Protein AF-A0A9D8BZQ2-F1 (afdb_monomer_lite)

Secondary structure (DSSP, 8-state):
--------------------------------SSS-HHHHHHHHHHHHHTTTS---HHHHHHHHHHHS----HHHHHHHHHHHHHT-

Foldseek 3Di:
DDDDPDDDDDDDDDDDPDPPDDDPPPPPPVPQLDPDVVLLCQLLVQLVVCPPDPDQLVRVVVVCVVVDVRPDSVSSNSSNVVNVVVD

Sequence (87 aa):
MKYLFLSLFVLTTIYFSSCDNSSSSRAESTPQKCSDMESYDYGYAIARDQDGLLADCNYLYEIASTQKNVTSKSCFCEGVSDFRNSK

Structure (mmCIF, N/CA/C/O backbone):
data_AF-A0A9D8BZQ2-F1
#
_entry.id   AF-A0A9D8BZQ2-F1
#
loop_
_atom_site.group_PDB
_atom_site.id
_atom_site.type_symbol
_atom_site.label_atom_id
_atom_site.label_alt_id
_atom_site.label_comp_id
_atom_site.label_asym_id
_atom_site.label_entity_id
_atom_site.label_seq_id
_atom_site.pdbx_PDB_ins_code
_atom_site.Cartn_x
_atom_site.Cartn_y
_atom_site.Cartn_z
_atom_site.occupancy
_atom_site.B_iso_or_equiv
_atom_site.auth_seq_id
_atom_site.auth_comp_id
_atom_site.auth_asym_id
_atom_site.auth_atom_id
_atom_site.pdbx_PDB_model_num
ATOM 1 N N . MET A 1 1 ? 34.943 -2.032 42.448 1.00 41.47 1 MET A N 1
ATOM 2 C CA . MET A 1 1 ? 34.903 -3.475 42.130 1.00 41.47 1 MET A CA 1
ATOM 3 C C . MET A 1 1 ? 33.454 -3.806 41.748 1.00 41.47 1 MET A C 1
ATOM 5 O O . MET A 1 1 ? 32.660 -4.005 42.644 1.00 41.47 1 MET A O 1
ATOM 9 N N . LYS A 1 2 ? 32.907 -3.653 40.535 1.00 47.78 2 LYS A N 1
ATOM 10 C CA . LYS A 1 2 ? 33.347 -3.882 39.146 1.00 47.78 2 LYS A CA 1
ATOM 11 C C . LYS A 1 2 ? 33.763 -5.329 38.852 1.00 47.78 2 LYS A C 1
ATOM 13 O O . LYS A 1 2 ? 34.917 -5.563 38.545 1.00 47.78 2 LYS A O 1
ATOM 18 N N . TYR A 1 3 ? 32.798 -6.247 38.942 1.00 55.97 3 TYR A N 1
ATOM 19 C CA . TYR A 1 3 ? 32.770 -7.547 38.253 1.00 55.97 3 TYR A CA 1
ATOM 20 C C . TYR A 1 3 ? 31.292 -7.797 37.886 1.00 55.97 3 TYR A C 1
ATOM 22 O O . TYR A 1 3 ? 30.466 -7.973 38.770 1.00 55.97 3 TYR A O 1
ATOM 30 N N . LEU A 1 4 ? 30.834 -7.415 36.690 1.00 48.44 4 LEU A N 1
ATOM 31 C CA . LEU A 1 4 ? 30.986 -8.139 35.420 1.00 48.44 4 LEU A CA 1
ATOM 32 C C . LEU A 1 4 ? 30.160 -9.441 35.446 1.00 48.44 4 LEU A C 1
ATOM 34 O O . LEU A 1 4 ? 30.684 -10.527 35.660 1.00 48.44 4 LEU A O 1
ATOM 38 N N . PHE A 1 5 ? 28.840 -9.287 35.272 1.00 53.44 5 PHE A N 1
ATOM 39 C CA . PHE A 1 5 ? 27.898 -10.376 35.001 1.00 53.44 5 PHE A CA 1
ATOM 40 C C . PHE A 1 5 ? 28.211 -10.944 33.615 1.00 53.44 5 PHE A C 1
ATOM 42 O O . PHE A 1 5 ? 27.865 -10.349 32.596 1.00 53.44 5 PHE A O 1
ATOM 49 N N . LEU A 1 6 ? 28.921 -12.067 33.592 1.00 53.91 6 LEU A N 1
ATOM 50 C CA . LEU A 1 6 ? 29.307 -12.769 32.377 1.00 53.91 6 LEU A CA 1
ATOM 51 C C . LEU A 1 6 ? 29.172 -14.270 32.639 1.00 53.91 6 LEU A C 1
ATOM 53 O O . LEU A 1 6 ? 30.044 -14.889 33.236 1.00 53.91 6 LEU A O 1
ATOM 57 N N . SER A 1 7 ? 28.033 -14.829 32.238 1.00 56.47 7 SER A N 1
ATOM 58 C CA . SER A 1 7 ? 27.847 -16.258 31.959 1.00 56.47 7 SER A CA 1
ATOM 59 C C . SER A 1 7 ? 26.528 -16.391 31.185 1.00 56.47 7 SER A C 1
ATOM 61 O O . SER A 1 7 ? 25.460 -16.218 31.762 1.00 56.47 7 SER A O 1
ATOM 63 N N . LEU A 1 8 ? 26.532 -16.264 29.858 1.00 51.88 8 LEU A N 1
ATOM 64 C CA . LEU A 1 8 ? 26.920 -17.254 28.845 1.00 51.88 8 LEU A CA 1
ATOM 65 C C . LEU A 1 8 ? 25.845 -18.340 28.640 1.00 51.88 8 LEU A C 1
ATOM 67 O O . LEU A 1 8 ? 25.628 -19.195 29.485 1.00 51.88 8 LEU A O 1
ATOM 71 N N . PHE A 1 9 ? 25.245 -18.276 27.447 1.00 49.53 9 PHE A N 1
ATOM 72 C CA . PHE A 1 9 ? 24.804 -19.397 26.616 1.00 49.53 9 PHE A CA 1
ATOM 73 C C . PHE A 1 9 ? 23.846 -20.427 27.229 1.00 49.53 9 PHE A C 1
ATOM 75 O O . PHE A 1 9 ? 24.257 -21.390 27.867 1.00 49.53 9 PHE A O 1
ATOM 82 N N . VAL A 1 10 ? 22.583 -20.352 26.806 1.00 54.62 10 VAL A N 1
ATOM 83 C CA . VAL A 1 10 ? 21.805 -21.569 26.553 1.00 54.62 10 VAL A CA 1
ATOM 84 C C . VAL A 1 10 ? 21.445 -21.584 25.071 1.00 54.62 10 VAL A C 1
ATOM 86 O O . VAL A 1 10 ? 20.457 -20.998 24.634 1.00 54.62 10 VAL A O 1
ATOM 89 N N . LEU A 1 11 ? 22.327 -22.222 24.298 1.00 52.53 11 LEU A N 1
ATOM 90 C CA . LEU A 1 11 ? 22.045 -22.722 22.957 1.00 52.53 11 LEU A CA 1
ATOM 91 C C . LEU A 1 11 ? 20.875 -23.703 23.066 1.00 52.53 11 LEU A C 1
ATOM 93 O O . LEU A 1 11 ? 21.023 -24.770 23.656 1.00 52.53 11 LEU A O 1
ATOM 97 N N . THR A 1 12 ? 19.734 -23.368 22.478 1.00 58.50 12 THR A N 1
ATOM 98 C CA . THR A 1 12 ? 18.690 -24.351 22.176 1.00 58.50 12 THR A CA 1
ATOM 99 C C . THR A 1 12 ? 18.864 -24.805 20.731 1.00 58.50 12 THR A C 1
ATOM 101 O O . THR A 1 12 ? 18.226 -24.337 19.797 1.00 58.50 12 THR A O 1
ATOM 104 N N . THR A 1 13 ? 19.811 -25.717 20.551 1.00 54.28 13 THR A N 1
ATOM 105 C CA . THR A 1 13 ? 19.802 -26.718 19.480 1.00 54.28 13 THR A CA 1
ATOM 106 C C . THR A 1 13 ? 18.892 -27.858 20.003 1.00 54.28 13 THR A C 1
ATOM 108 O O . THR A 1 13 ? 18.833 -28.071 21.208 1.00 54.28 13 THR A O 1
ATOM 111 N N . ILE A 1 14 ? 18.077 -28.630 19.283 1.00 58.00 14 ILE A N 1
ATOM 112 C CA . ILE A 1 14 ? 17.977 -29.130 17.906 1.00 58.00 14 ILE A CA 1
ATOM 113 C C . ILE A 1 14 ? 16.515 -29.614 17.765 1.00 58.00 14 ILE A C 1
ATOM 115 O O . ILE A 1 14 ? 15.973 -30.077 18.758 1.00 58.00 14 ILE A O 1
ATOM 119 N N . TYR A 1 15 ? 15.907 -29.586 16.575 1.00 52.69 15 TYR A N 1
ATOM 120 C CA . TYR A 1 15 ? 15.190 -30.745 15.996 1.00 52.69 15 TYR A CA 1
ATOM 121 C C . TYR A 1 15 ? 14.989 -30.501 14.494 1.00 52.69 15 TYR A C 1
ATOM 123 O O . TYR A 1 15 ? 13.959 -30.011 14.038 1.00 52.69 15 TYR A O 1
ATOM 131 N N . PHE A 1 16 ? 16.024 -30.846 13.719 1.00 50.53 16 PHE A N 1
ATOM 132 C CA . PHE A 1 16 ? 15.883 -31.137 12.295 1.00 50.53 16 PHE A CA 1
ATOM 133 C C . PHE A 1 16 ? 15.036 -32.404 12.168 1.00 50.53 16 PHE A C 1
ATOM 135 O O . PHE A 1 16 ? 15.511 -33.505 12.439 1.00 50.53 16 PHE A O 1
ATOM 142 N N .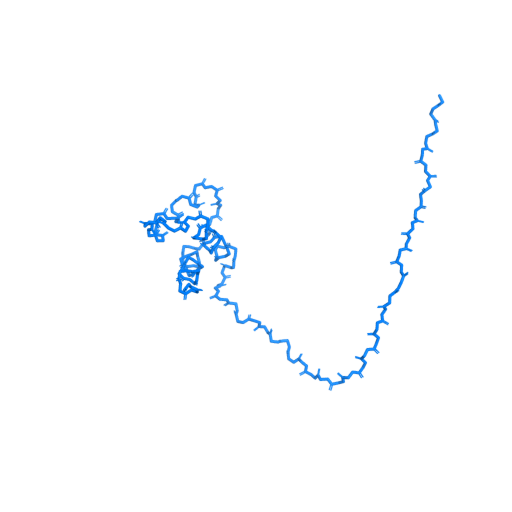 SER A 1 17 ? 13.775 -32.246 11.778 1.00 53.50 17 SER A N 1
ATOM 143 C CA . SER A 1 17 ? 12.985 -33.363 11.271 1.00 53.50 17 SER A CA 1
ATOM 144 C C . SER A 1 17 ? 13.317 -33.526 9.793 1.00 53.50 17 SER A C 1
ATOM 146 O O . SER A 1 17 ? 12.789 -32.809 8.947 1.00 53.50 17 SER A O 1
ATOM 148 N N . SER A 1 18 ? 14.230 -34.446 9.488 1.00 50.84 18 SER A N 1
ATOM 149 C CA . SER A 1 18 ? 14.440 -34.936 8.128 1.00 50.84 18 SER A CA 1
ATOM 150 C C . SER A 1 18 ? 13.215 -35.749 7.714 1.00 50.84 18 SER A C 1
ATOM 152 O O . SER A 1 18 ? 13.104 -36.925 8.049 1.00 50.84 18 SER A O 1
ATOM 154 N N . CYS A 1 19 ? 12.283 -35.122 7.002 1.00 44.34 19 CYS A N 1
ATOM 155 C CA . CYS A 1 19 ? 11.372 -35.837 6.118 1.00 44.34 19 CYS A CA 1
ATOM 156 C C . CYS A 1 19 ? 11.911 -35.679 4.700 1.00 44.34 19 CYS A C 1
ATOM 158 O O . CYS A 1 19 ? 11.608 -34.714 4.002 1.00 44.34 19 CYS A O 1
ATOM 160 N N . ASP A 1 20 ? 12.755 -36.632 4.310 1.00 48.38 20 ASP A N 1
ATOM 161 C CA . ASP A 1 20 ? 13.021 -36.917 2.910 1.00 48.38 20 ASP A CA 1
ATOM 162 C C . ASP A 1 20 ? 11.725 -37.492 2.331 1.00 48.38 20 ASP A C 1
ATOM 164 O O . ASP A 1 20 ? 11.375 -38.652 2.548 1.00 48.38 20 ASP A O 1
ATOM 168 N N . ASN A 1 21 ? 10.940 -36.635 1.687 1.00 42.62 21 ASN A N 1
ATOM 169 C CA . ASN A 1 21 ? 9.960 -37.092 0.725 1.00 42.62 21 ASN A CA 1
ATOM 170 C C . ASN A 1 21 ? 10.091 -36.206 -0.503 1.00 42.62 21 ASN A C 1
ATOM 172 O O . ASN A 1 21 ? 9.650 -35.055 -0.524 1.00 42.62 21 ASN A O 1
ATOM 176 N N . SER A 1 22 ? 10.770 -36.762 -1.501 1.00 51.25 22 SER A N 1
ATOM 177 C CA . SER A 1 22 ? 10.925 -36.207 -2.836 1.00 51.25 22 SER A CA 1
ATOM 178 C C . SER A 1 22 ? 9.573 -35.772 -3.393 1.00 51.25 22 SER A C 1
ATOM 180 O O . SER A 1 22 ? 8.825 -36.551 -3.973 1.00 51.25 22 SER A O 1
ATOM 182 N N . SER A 1 23 ? 9.287 -34.488 -3.244 1.00 42.09 23 SER A N 1
ATOM 183 C CA . SER A 1 23 ? 8.324 -33.770 -4.056 1.00 42.09 23 SER A CA 1
ATOM 184 C C . SER A 1 23 ? 9.094 -32.560 -4.535 1.00 42.09 23 SER A C 1
ATOM 186 O O . SER A 1 23 ? 9.489 -31.717 -3.734 1.00 42.09 23 SER A O 1
ATOM 188 N N . SER A 1 24 ? 9.367 -32.498 -5.834 1.00 50.97 24 SER A N 1
ATOM 189 C CA . SER A 1 24 ? 9.738 -31.253 -6.491 1.00 50.97 24 SER A CA 1
ATOM 190 C C . SER A 1 24 ? 8.567 -30.289 -6.305 1.00 50.97 24 SER A C 1
ATOM 192 O O . SER A 1 24 ? 7.699 -30.1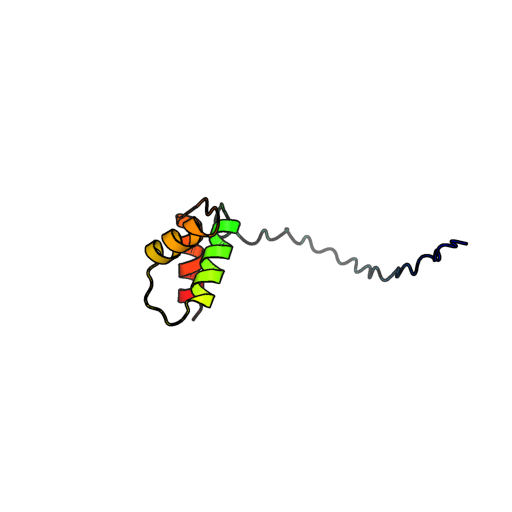58 -7.164 1.00 50.97 24 SER A O 1
ATOM 194 N N . SER A 1 25 ? 8.493 -29.642 -5.143 1.00 40.75 25 SER A N 1
ATOM 195 C CA . SER A 1 25 ? 7.733 -28.423 -5.002 1.00 40.75 25 SER A CA 1
ATOM 196 C C . SER A 1 25 ? 8.541 -27.415 -5.794 1.00 40.75 25 SER A C 1
ATOM 198 O O . SER A 1 25 ? 9.497 -26.822 -5.289 1.00 40.75 25 SER A O 1
ATOM 200 N N . ARG A 1 26 ? 8.179 -27.262 -7.076 1.00 44.41 26 ARG A N 1
ATOM 201 C CA . ARG A 1 26 ? 8.259 -25.958 -7.733 1.00 44.41 26 ARG A 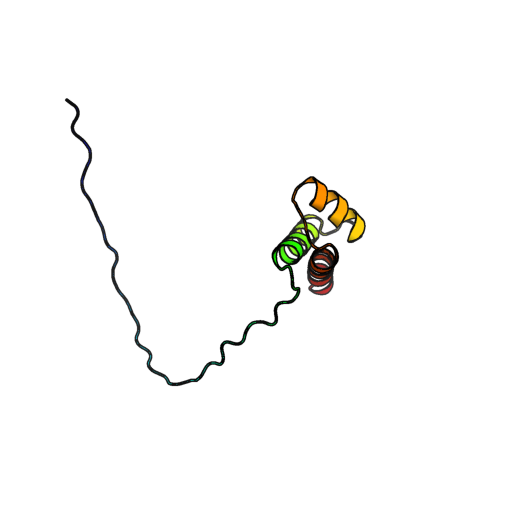CA 1
ATOM 202 C C . ARG A 1 26 ? 7.987 -24.950 -6.630 1.00 44.41 26 ARG A C 1
ATOM 204 O O . ARG A 1 26 ? 6.943 -25.057 -5.989 1.00 44.41 26 ARG A O 1
ATOM 211 N N . ALA A 1 27 ? 8.953 -24.086 -6.334 1.00 46.09 27 ALA A N 1
ATOM 212 C CA . ALA A 1 27 ? 8.659 -22.913 -5.545 1.00 46.09 27 ALA A CA 1
ATOM 213 C C . ALA A 1 27 ? 7.502 -22.252 -6.294 1.00 46.09 27 ALA A C 1
ATOM 215 O O . ALA A 1 27 ? 7.709 -21.687 -7.368 1.00 46.09 27 ALA A O 1
ATOM 216 N N . GLU A 1 28 ? 6.271 -22.467 -5.826 1.00 47.53 28 GLU A N 1
ATOM 217 C CA . GLU A 1 28 ? 5.142 -21.657 -6.222 1.00 47.53 28 GLU A CA 1
ATOM 218 C C . GLU A 1 28 ? 5.524 -20.289 -5.696 1.00 47.53 28 GLU A C 1
ATOM 220 O O . GLU A 1 28 ? 5.313 -19.957 -4.533 1.00 47.53 28 GLU A O 1
ATOM 225 N N . SER A 1 29 ? 6.219 -19.532 -6.542 1.00 51.09 29 SER A N 1
ATOM 226 C CA . SER A 1 29 ? 6.270 -18.096 -6.431 1.00 51.09 29 SER A CA 1
ATOM 227 C C . SER A 1 29 ? 4.811 -17.688 -6.381 1.00 51.09 29 SER A C 1
ATOM 229 O O . SER A 1 29 ? 4.133 -17.726 -7.412 1.00 51.09 29 SER A O 1
ATOM 231 N N . THR A 1 30 ? 4.305 -17.399 -5.181 1.00 55.19 30 THR A N 1
ATOM 232 C CA . THR A 1 30 ? 3.031 -16.715 -5.021 1.00 55.19 30 THR A CA 1
ATOM 233 C C . THR A 1 30 ? 3.073 -15.570 -6.022 1.00 55.19 30 THR A C 1
ATOM 235 O O . THR A 1 30 ? 4.039 -14.800 -5.993 1.00 55.19 30 THR A O 1
ATOM 238 N N . PRO A 1 31 ? 2.143 -15.517 -6.991 1.00 63.66 31 PRO A N 1
ATOM 239 C CA . PRO A 1 31 ? 2.204 -14.500 -8.021 1.00 63.66 31 PRO A CA 1
ATOM 240 C C . PRO A 1 31 ? 2.215 -13.154 -7.311 1.00 63.66 31 PRO A C 1
ATOM 242 O O . PRO A 1 31 ? 1.305 -12.838 -6.543 1.00 63.66 31 PRO A O 1
ATOM 245 N N . GLN A 1 32 ? 3.316 -12.424 -7.483 1.00 72.88 32 GLN A N 1
ATOM 246 C CA . GLN A 1 32 ? 3.500 -11.135 -6.847 1.00 72.88 32 GLN A CA 1
ATOM 247 C C . GLN A 1 32 ? 2.381 -10.234 -7.368 1.00 72.88 32 GLN A C 1
ATOM 249 O O . GLN A 1 32 ? 2.327 -9.964 -8.567 1.00 72.88 32 GLN A O 1
ATOM 254 N N . LYS A 1 33 ? 1.456 -9.837 -6.485 1.00 79.75 33 LYS A N 1
ATOM 255 C CA . LYS A 1 33 ? 0.242 -9.117 -6.890 1.00 79.75 33 LYS A CA 1
ATOM 256 C C . LYS A 1 33 ? 0.566 -7.804 -7.588 1.00 79.75 33 LYS A C 1
ATOM 258 O O . LYS A 1 33 ? -0.090 -7.461 -8.557 1.00 79.75 33 LYS A O 1
ATOM 263 N N . CYS A 1 34 ? 1.627 -7.127 -7.152 1.00 90.00 34 CYS A N 1
ATOM 264 C CA . CYS A 1 34 ? 2.131 -5.946 -7.831 1.00 90.00 34 CYS A CA 1
ATOM 265 C C . CYS A 1 34 ? 3.654 -5.844 -7.749 1.00 90.00 34 CYS A C 1
ATOM 267 O O . CYS A 1 34 ? 4.265 -6.327 -6.799 1.00 90.00 34 CYS A O 1
ATOM 269 N N . SER A 1 35 ? 4.284 -5.174 -8.717 1.00 89.06 35 SER A N 1
ATOM 270 C CA . SER A 1 35 ? 5.747 -5.018 -8.786 1.00 89.06 35 SER A CA 1
ATOM 271 C C . SER A 1 35 ? 6.355 -4.328 -7.559 1.00 89.06 35 SER A C 1
ATOM 273 O O . SER A 1 35 ? 7.495 -4.608 -7.201 1.00 89.06 35 SER A O 1
ATOM 275 N N . ASP A 1 36 ? 5.591 -3.450 -6.911 1.00 92.62 36 ASP A N 1
ATOM 276 C CA . ASP A 1 36 ? 5.944 -2.775 -5.663 1.00 92.62 36 ASP A CA 1
ATOM 277 C C . ASP A 1 36 ? 5.018 -3.267 -4.542 1.00 92.62 36 ASP A C 1
ATOM 279 O O . ASP A 1 36 ? 3.948 -2.705 -4.284 1.00 92.62 36 ASP A O 1
ATOM 283 N N . MET A 1 37 ? 5.433 -4.369 -3.909 1.00 94.19 37 MET A N 1
ATOM 284 C CA . MET A 1 37 ? 4.681 -4.982 -2.813 1.00 94.19 37 MET A CA 1
ATOM 285 C C . MET A 1 37 ? 4.608 -4.084 -1.578 1.00 94.19 37 MET A C 1
ATOM 287 O O . MET A 1 37 ? 3.622 -4.153 -0.858 1.00 94.19 37 MET A O 1
ATOM 291 N N . GLU A 1 38 ? 5.588 -3.206 -1.344 1.00 93.81 38 GLU A N 1
ATOM 292 C CA . GLU A 1 38 ? 5.560 -2.317 -0.180 1.00 93.81 38 GLU A CA 1
ATOM 293 C C . GLU A 1 38 ? 4.415 -1.302 -0.285 1.00 93.81 38 GLU A C 1
ATOM 295 O O . GLU A 1 38 ? 3.676 -1.089 0.681 1.00 93.81 38 GLU A O 1
ATOM 300 N N . SER A 1 39 ? 4.239 -0.704 -1.469 1.00 94.94 39 SER A N 1
ATOM 301 C CA . SER A 1 39 ? 3.097 0.174 -1.736 1.00 94.94 39 SER A CA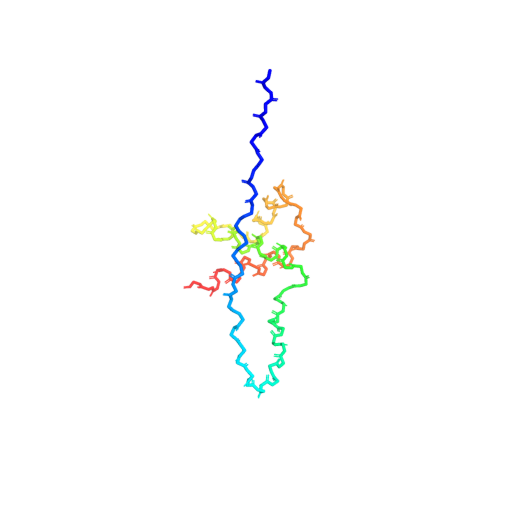 1
ATOM 302 C C . SER A 1 39 ? 1.772 -0.585 -1.652 1.00 94.94 39 SER A C 1
ATOM 304 O O . SER A 1 39 ? 0.820 -0.070 -1.065 1.00 94.94 39 SER A O 1
ATOM 306 N N . TYR A 1 40 ? 1.712 -1.810 -2.191 1.00 96.00 40 TYR A N 1
ATOM 307 C CA . TYR A 1 40 ? 0.527 -2.672 -2.112 1.00 96.00 40 TYR A CA 1
ATOM 308 C C . TYR A 1 40 ? 0.137 -2.992 -0.663 1.00 96.00 40 TYR A C 1
ATOM 310 O O . TYR A 1 40 ? -0.998 -2.731 -0.262 1.00 96.00 40 TYR A O 1
ATOM 318 N N . ASP A 1 41 ? 1.078 -3.488 0.143 1.00 94.88 41 ASP A N 1
ATOM 319 C CA . ASP A 1 41 ? 0.828 -3.887 1.530 1.00 94.88 41 ASP A CA 1
ATOM 320 C C . ASP A 1 41 ? 0.365 -2.692 2.368 1.00 94.88 41 ASP A C 1
ATOM 322 O O . ASP A 1 41 ? -0.531 -2.812 3.207 1.00 94.88 41 ASP A O 1
ATOM 326 N N . TYR A 1 42 ? 0.928 -1.509 2.106 1.00 95.81 42 TYR A N 1
ATOM 327 C CA . TYR A 1 42 ? 0.510 -0.288 2.783 1.00 95.81 42 TYR A CA 1
ATOM 328 C C . TYR A 1 42 ? -0.902 0.152 2.376 1.00 95.81 42 TYR A C 1
ATOM 330 O O . TYR A 1 42 ? -1.696 0.519 3.242 1.00 95.81 42 TYR A O 1
ATOM 338 N N . GLY A 1 43 ? -1.243 0.051 1.087 1.00 95.31 43 GLY A N 1
ATOM 339 C CA . GLY A 1 43 ? -2.595 0.300 0.581 1.00 95.31 43 GLY A CA 1
ATOM 340 C C . GLY A 1 43 ? -3.640 -0.639 1.187 1.00 95.31 43 GLY A C 1
ATOM 341 O O . GLY A 1 43 ? -4.712 -0.201 1.604 1.00 95.31 43 GLY A O 1
ATOM 342 N N . TYR A 1 44 ? -3.307 -1.922 1.321 1.00 95.44 44 TYR A N 1
ATOM 343 C CA . TYR A 1 44 ? -4.170 -2.900 1.981 1.00 95.44 44 TYR A CA 1
ATOM 344 C C . TYR A 1 44 ? -4.365 -2.570 3.470 1.00 95.44 44 TYR A C 1
ATOM 346 O O . TYR A 1 44 ? -5.490 -2.566 3.975 1.00 95.44 44 TYR A O 1
ATOM 354 N N . ALA A 1 45 ? -3.277 -2.255 4.181 1.00 95.25 45 ALA A N 1
ATOM 355 C CA . ALA A 1 45 ? -3.314 -1.940 5.606 1.00 95.25 45 ALA A CA 1
ATOM 356 C C . ALA A 1 45 ? -4.143 -0.683 5.906 1.00 95.25 45 ALA A C 1
ATOM 358 O O . ALA A 1 45 ? -5.020 -0.723 6.766 1.00 95.25 45 ALA A O 1
ATOM 359 N N . ILE A 1 46 ? -3.929 0.410 5.169 1.00 94.25 46 ILE A N 1
ATOM 360 C CA . ILE A 1 46 ? -4.678 1.650 5.399 1.00 94.25 46 ILE A CA 1
ATOM 361 C C . ILE A 1 46 ? -6.158 1.499 5.033 1.00 94.25 46 ILE A C 1
ATOM 363 O O . ILE A 1 46 ? -7.009 2.051 5.722 1.00 94.25 46 ILE A O 1
ATOM 367 N N . ALA A 1 47 ? -6.497 0.716 4.002 1.00 93.81 47 ALA A N 1
ATOM 368 C CA . ALA A 1 47 ? -7.891 0.433 3.666 1.00 93.81 47 ALA A CA 1
ATOM 369 C C . ALA A 1 47 ? -8.610 -0.341 4.779 1.00 93.81 47 ALA A C 1
ATOM 371 O O . ALA A 1 47 ? -9.777 -0.063 5.051 1.00 93.81 47 ALA A O 1
ATOM 372 N N . ARG A 1 48 ? -7.903 -1.262 5.445 1.00 93.94 48 ARG A N 1
ATOM 373 C CA . ARG A 1 48 ? -8.396 -1.963 6.635 1.00 93.94 48 ARG A CA 1
ATOM 374 C C . ARG A 1 48 ? -8.574 -1.028 7.825 1.00 93.94 48 ARG A C 1
ATOM 376 O O . ARG A 1 48 ? -9.575 -1.121 8.525 1.00 93.94 48 ARG A O 1
ATOM 383 N N . ASP A 1 49 ? -7.625 -0.132 8.057 1.00 92.31 49 ASP A N 1
ATOM 384 C CA . ASP A 1 49 ? -7.673 0.779 9.203 1.00 92.31 49 ASP A CA 1
ATOM 385 C C . ASP A 1 49 ? -8.719 1.899 9.008 1.00 92.31 49 ASP A C 1
ATOM 387 O O . ASP A 1 49 ? -9.232 2.451 9.978 1.00 92.31 49 ASP A O 1
ATOM 391 N N . GLN A 1 50 ? -9.055 2.225 7.755 1.00 88.00 50 GLN A N 1
ATOM 392 C CA . GLN A 1 50 ? -10.097 3.186 7.359 1.00 88.00 50 GLN A CA 1
ATOM 393 C C . GLN A 1 50 ? -11.422 2.504 6.989 1.00 88.00 50 GLN A C 1
ATOM 395 O O . GLN A 1 50 ? -12.277 3.094 6.322 1.00 88.00 50 GLN A O 1
ATOM 400 N N . ASP A 1 51 ? -11.593 1.246 7.384 1.00 88.25 51 ASP A N 1
ATOM 401 C CA . ASP A 1 51 ? -12.777 0.478 7.056 1.00 88.25 51 ASP A CA 1
ATOM 402 C C . ASP A 1 51 ? -14.062 1.130 7.605 1.00 88.25 51 ASP A C 1
ATOM 404 O O . ASP A 1 51 ? -14.129 1.560 8.755 1.00 88.25 51 ASP A O 1
ATOM 408 N N . GLY A 1 52 ? -15.089 1.232 6.759 1.00 82.00 52 GLY A N 1
ATOM 409 C CA . GLY A 1 52 ? -16.330 1.958 7.054 1.00 82.00 52 GLY A CA 1
ATOM 410 C C . GLY A 1 52 ? -16.321 3.449 6.689 1.00 82.00 52 GLY A C 1
ATOM 411 O O . GLY A 1 52 ? -17.377 4.081 6.730 1.00 82.00 52 GLY A O 1
ATOM 412 N N . LEU A 1 53 ? -15.183 4.013 6.269 1.00 80.62 53 LEU A N 1
ATOM 413 C CA . LEU A 1 53 ? -15.108 5.368 5.717 1.00 80.62 53 LEU A CA 1
ATOM 414 C C . LEU A 1 53 ? -15.154 5.332 4.181 1.00 80.62 53 LEU A C 1
ATOM 416 O O . LEU A 1 53 ? -14.446 4.563 3.531 1.00 80.62 53 LEU A O 1
ATOM 420 N N . LEU A 1 54 ? -15.968 6.205 3.578 1.00 75.12 54 LEU A N 1
ATOM 421 C CA . LEU A 1 54 ? -16.081 6.355 2.119 1.00 75.12 54 LEU A CA 1
ATOM 422 C C . LEU A 1 54 ? -14.941 7.219 1.553 1.00 75.12 54 LEU A C 1
ATOM 424 O O . LEU A 1 54 ? -15.174 8.263 0.950 1.00 75.12 54 LEU A O 1
ATOM 428 N N . ALA A 1 55 ? -13.698 6.798 1.764 1.00 85.50 55 ALA A N 1
ATOM 429 C CA . ALA A 1 55 ? -12.541 7.378 1.091 1.00 85.50 55 ALA A CA 1
ATOM 430 C C . ALA A 1 55 ? -12.274 6.631 -0.222 1.00 85.50 55 ALA A C 1
ATOM 432 O O . ALA A 1 55 ? -12.316 5.403 -0.251 1.00 85.50 55 ALA A O 1
ATOM 433 N N . ASP A 1 56 ? -11.977 7.312 -1.324 1.00 90.19 56 ASP A N 1
ATOM 434 C CA . ASP A 1 56 ? -11.472 6.626 -2.519 1.00 90.19 56 ASP A CA 1
ATOM 435 C C . ASP A 1 56 ? -9.966 6.321 -2.392 1.00 90.19 56 ASP A C 1
ATOM 437 O O . ASP A 1 56 ? -9.294 6.787 -1.467 1.00 90.19 56 ASP A O 1
ATOM 441 N N . CYS A 1 57 ? -9.422 5.501 -3.299 1.00 94.12 57 CYS A N 1
ATOM 442 C CA . CYS A 1 57 ? -7.992 5.192 -3.252 1.00 94.12 57 CYS A CA 1
ATOM 443 C C . CYS A 1 57 ? -7.122 6.449 -3.401 1.00 94.12 57 CYS A C 1
ATOM 445 O O . CYS A 1 57 ? -6.084 6.546 -2.753 1.00 94.12 57 CYS A O 1
ATOM 447 N N . ASN A 1 58 ? -7.518 7.406 -4.246 1.00 95.19 58 ASN A N 1
ATOM 448 C CA . ASN A 1 58 ? -6.713 8.602 -4.475 1.00 95.19 58 ASN A CA 1
ATOM 449 C C . ASN A 1 58 ? -6.540 9.380 -3.175 1.00 95.19 58 ASN A C 1
ATOM 451 O O . ASN A 1 58 ? -5.421 9.735 -2.832 1.00 95.19 58 ASN A O 1
ATOM 455 N N . TYR A 1 59 ? -7.623 9.569 -2.429 1.00 93.50 59 TYR A N 1
ATOM 456 C CA . TYR A 1 59 ? -7.596 10.220 -1.131 1.00 93.50 59 TYR A CA 1
ATOM 457 C C . TYR A 1 59 ? -6.704 9.473 -0.132 1.00 93.50 59 TYR A C 1
ATOM 459 O O . TYR A 1 59 ? -5.847 10.081 0.509 1.00 93.50 59 TYR A O 1
ATOM 467 N N . LEU A 1 60 ? -6.851 8.145 -0.040 1.00 93.69 60 LEU A N 1
ATOM 468 C CA . LEU A 1 60 ? -6.000 7.324 0.826 1.00 93.69 60 LEU A CA 1
ATOM 469 C C . LEU A 1 60 ? -4.524 7.394 0.417 1.00 93.69 60 LEU A C 1
ATOM 471 O O . LEU A 1 60 ? -3.660 7.415 1.287 1.00 93.69 60 LEU A O 1
ATOM 475 N N . TYR A 1 61 ? -4.235 7.472 -0.881 1.00 95.12 61 TYR A N 1
ATOM 476 C CA . TYR A 1 61 ? -2.882 7.600 -1.409 1.00 95.12 61 TYR A CA 1
ATOM 477 C C . TYR A 1 61 ? -2.260 8.951 -1.059 1.00 95.12 61 TYR A C 1
ATOM 479 O O . TYR A 1 61 ? -1.107 8.988 -0.646 1.00 95.12 61 TYR A O 1
ATOM 487 N N . GLU A 1 62 ? -3.004 10.055 -1.174 1.00 93.25 62 GLU A N 1
ATOM 488 C CA . GLU A 1 62 ? -2.505 11.377 -0.776 1.00 93.25 62 GLU A CA 1
ATOM 489 C C . GLU A 1 62 ? -2.120 11.376 0.709 1.00 93.25 62 GLU A C 1
ATOM 491 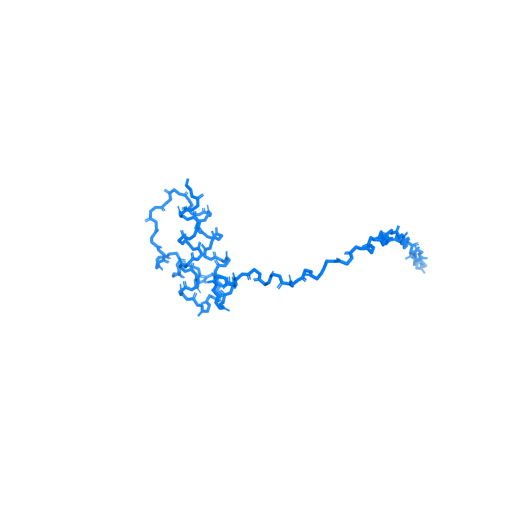O O . GLU A 1 62 ? -0.996 11.732 1.056 1.00 93.25 62 GLU A O 1
ATOM 496 N N . ILE A 1 63 ? -2.986 10.854 1.586 1.00 90.88 63 ILE A N 1
ATOM 497 C CA . ILE A 1 63 ? -2.675 10.691 3.015 1.00 90.88 63 ILE A CA 1
ATOM 498 C C . ILE A 1 63 ? -1.435 9.812 3.206 1.00 90.88 63 ILE A C 1
ATOM 500 O O . ILE A 1 63 ? -0.498 10.197 3.906 1.00 90.88 63 ILE A O 1
ATOM 504 N N . ALA A 1 64 ? -1.411 8.644 2.572 1.00 91.00 64 ALA A N 1
ATOM 505 C CA . ALA A 1 64 ? -0.324 7.684 2.676 1.00 91.00 64 ALA A CA 1
ATOM 506 C C . ALA A 1 64 ? 1.018 8.283 2.232 1.00 91.00 64 ALA A C 1
ATOM 508 O O . ALA A 1 64 ? 2.010 8.128 2.937 1.00 91.00 64 ALA A O 1
ATOM 509 N N . SER A 1 65 ? 1.030 9.025 1.123 1.00 90.19 65 SER A N 1
ATOM 510 C CA . SER A 1 65 ? 2.217 9.675 0.559 1.00 90.19 65 SER A CA 1
ATOM 511 C C . SER A 1 65 ? 2.797 10.770 1.463 1.00 90.19 65 SER A C 1
ATOM 513 O O . SER A 1 65 ? 4.000 11.021 1.434 1.00 90.19 65 SER A O 1
ATOM 515 N N . THR A 1 66 ? 1.970 11.386 2.319 1.00 89.94 66 THR A N 1
ATOM 516 C CA . THR A 1 66 ? 2.446 12.347 3.331 1.00 89.94 66 THR A CA 1
ATOM 517 C C . THR A 1 66 ? 3.070 11.681 4.558 1.00 89.94 66 THR A C 1
ATOM 519 O O . THR A 1 66 ? 3.900 12.293 5.226 1.00 89.94 66 THR A O 1
ATOM 522 N N . GLN A 1 67 ? 2.685 10.440 4.867 1.00 86.44 67 GLN A N 1
ATOM 523 C CA . GLN A 1 67 ? 3.140 9.709 6.057 1.00 86.44 67 GLN A CA 1
ATOM 524 C C . GLN A 1 67 ? 4.296 8.752 5.758 1.00 86.44 67 GLN A C 1
ATOM 526 O O . GLN A 1 67 ? 5.145 8.502 6.614 1.00 86.44 67 GLN A O 1
ATOM 531 N N . LYS A 1 68 ? 4.322 8.202 4.544 1.00 86.31 68 LYS A N 1
ATOM 532 C CA . LYS A 1 68 ? 5.285 7.212 4.080 1.00 86.31 68 LYS A CA 1
ATOM 533 C C . LYS A 1 68 ? 5.624 7.487 2.618 1.00 86.31 68 LYS A C 1
ATOM 535 O O . LYS A 1 68 ? 4.787 7.941 1.847 1.00 86.31 68 LYS A O 1
ATOM 540 N N . ASN A 1 69 ? 6.850 7.169 2.215 1.00 86.44 69 ASN A N 1
ATOM 541 C CA . ASN A 1 69 ? 7.243 7.259 0.815 1.00 86.44 69 ASN A CA 1
ATOM 542 C C . ASN A 1 69 ? 6.619 6.106 0.007 1.00 86.44 69 ASN A C 1
ATOM 544 O O . ASN A 1 69 ? 7.235 5.055 -0.148 1.00 86.44 69 ASN A O 1
ATOM 548 N N . VAL A 1 70 ? 5.381 6.286 -0.456 1.00 90.38 70 VAL A N 1
ATOM 549 C CA . VAL A 1 70 ? 4.693 5.334 -1.339 1.00 90.38 70 VAL A CA 1
ATOM 550 C C . VAL A 1 70 ? 5.124 5.603 -2.774 1.00 90.38 70 VAL A C 1
ATOM 552 O O . VAL A 1 70 ? 4.806 6.644 -3.344 1.00 90.38 70 VAL A O 1
ATOM 555 N N . THR A 1 71 ? 5.859 4.665 -3.361 1.00 90.50 71 THR A N 1
ATOM 556 C CA . THR A 1 71 ? 6.474 4.821 -4.685 1.00 90.50 71 THR A CA 1
ATOM 557 C C . THR A 1 71 ? 5.537 4.487 -5.838 1.00 90.50 71 THR A C 1
ATOM 559 O O . THR A 1 71 ? 5.678 5.053 -6.922 1.00 90.50 71 THR A O 1
ATOM 562 N N . SER A 1 72 ? 4.569 3.592 -5.626 1.00 95.31 72 SER A N 1
ATOM 563 C CA . SER A 1 72 ? 3.660 3.131 -6.673 1.00 95.31 72 SER A CA 1
ATOM 564 C C . SER A 1 72 ? 2.202 3.304 -6.271 1.00 95.31 72 SER A C 1
ATOM 566 O O . SER A 1 72 ? 1.625 2.497 -5.538 1.00 95.31 72 SER A O 1
ATOM 568 N N . LYS A 1 73 ? 1.570 4.342 -6.826 1.00 95.56 73 LYS A N 1
ATOM 569 C CA . LYS A 1 73 ? 0.135 4.591 -6.648 1.00 95.56 73 LYS A CA 1
ATOM 570 C C . LYS A 1 73 ? -0.734 3.441 -7.154 1.00 95.56 73 LYS A C 1
ATOM 572 O O . LYS A 1 73 ? -1.744 3.134 -6.530 1.00 95.56 73 LYS A O 1
ATOM 577 N N . SER A 1 74 ? -0.352 2.797 -8.259 1.00 96.19 74 SER A N 1
ATOM 578 C CA . SER A 1 74 ? -1.116 1.674 -8.813 1.00 96.19 74 SER A CA 1
ATOM 579 C C . SER A 1 74 ? -1.112 0.480 -7.863 1.00 96.19 74 SER A C 1
ATOM 581 O O . SER A 1 74 ? -2.186 0.003 -7.511 1.00 96.19 74 SER A O 1
ATOM 583 N N . CYS A 1 75 ? 0.065 0.072 -7.375 1.00 95.88 75 CYS A N 1
ATOM 584 C CA . CYS A 1 75 ? 0.180 -1.034 -6.424 1.00 95.88 75 CYS A CA 1
ATOM 585 C C . CYS A 1 75 ? -0.548 -0.727 -5.118 1.00 95.88 75 CYS A C 1
ATOM 587 O O . CYS A 1 75 ? -1.260 -1.575 -4.589 1.00 95.88 75 CYS A O 1
ATOM 589 N N . PHE A 1 76 ? -0.434 0.510 -4.631 1.00 96.88 76 PHE A N 1
ATOM 590 C CA . PHE A 1 76 ? -1.186 0.966 -3.469 1.00 96.88 76 PHE A CA 1
ATOM 591 C C . PHE A 1 76 ? -2.701 0.826 -3.673 1.00 96.88 76 PHE A C 1
ATOM 593 O O . PHE A 1 76 ? -3.387 0.251 -2.829 1.00 96.88 76 PHE A O 1
ATOM 600 N N . CYS A 1 77 ? -3.235 1.289 -4.808 1.00 96.06 77 CYS A N 1
ATOM 601 C CA . CYS A 1 77 ? -4.663 1.160 -5.099 1.00 96.06 77 CYS A CA 1
ATOM 602 C C . CYS A 1 77 ? -5.128 -0.275 -5.300 1.00 96.06 77 CYS A C 1
ATOM 604 O O . CYS A 1 77 ? -6.280 -0.586 -4.991 1.00 96.06 77 CYS A O 1
ATOM 606 N N . GLU A 1 78 ? -4.257 -1.144 -5.791 1.00 96.00 78 GLU A N 1
ATOM 607 C CA . GLU A 1 78 ? -4.533 -2.568 -5.895 1.00 96.00 78 GLU A CA 1
ATOM 608 C C . GLU A 1 78 ? -4.685 -3.191 -4.503 1.00 96.00 78 GLU A C 1
ATOM 610 O O . GLU A 1 78 ? -5.693 -3.841 -4.243 1.00 96.00 78 GLU A O 1
ATOM 615 N N . GLY A 1 79 ? -3.799 -2.859 -3.556 1.00 95.25 79 GLY A N 1
ATOM 616 C CA . GLY A 1 79 ? -3.933 -3.269 -2.154 1.00 95.25 79 GLY A CA 1
ATOM 617 C C . GLY A 1 79 ? -5.218 -2.760 -1.492 1.00 95.25 79 GLY A C 1
ATOM 618 O O . GLY A 1 79 ? -5.924 -3.522 -0.829 1.00 95.25 79 GLY A O 1
ATOM 619 N N . VAL A 1 80 ? -5.575 -1.489 -1.721 1.00 95.38 80 VAL A N 1
ATOM 620 C CA . VAL A 1 80 ?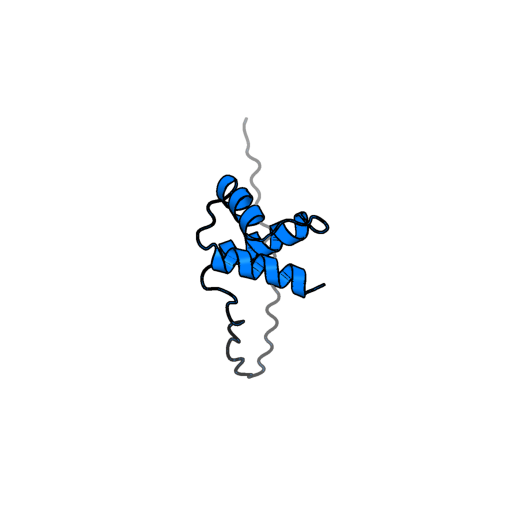 -6.846 -0.910 -1.239 1.00 95.38 80 VAL A CA 1
ATOM 621 C C . VAL A 1 80 ? -8.052 -1.666 -1.807 1.00 95.38 80 VAL A C 1
ATOM 623 O O . VAL A 1 80 ? -9.009 -1.954 -1.084 1.00 95.38 80 VAL A O 1
ATOM 626 N N . SER A 1 81 ? -8.024 -1.965 -3.107 1.00 94.62 81 SER A N 1
ATOM 627 C CA . SER A 1 81 ? -9.121 -2.640 -3.807 1.00 94.62 81 SER A CA 1
ATOM 628 C C . SER A 1 81 ? -9.270 -4.084 -3.344 1.00 94.62 81 SER A C 1
ATOM 630 O O . SER A 1 81 ? -10.384 -4.527 -3.081 1.00 94.62 81 SER A O 1
ATOM 632 N N . ASP A 1 82 ? -8.159 -4.795 -3.168 1.00 94.56 82 ASP A N 1
ATOM 633 C CA . ASP A 1 82 ? -8.154 -6.180 -2.711 1.00 94.56 82 ASP A CA 1
ATOM 634 C C . ASP A 1 82 ? -8.746 -6.333 -1.312 1.00 94.56 82 ASP A C 1
ATOM 636 O O . ASP A 1 82 ? -9.542 -7.247 -1.094 1.00 94.56 82 ASP A O 1
ATOM 640 N N . PHE A 1 83 ? -8.451 -5.421 -0.380 1.00 94.19 83 PHE A N 1
ATOM 641 C CA . PHE A 1 83 ? -9.105 -5.431 0.931 1.00 94.19 83 PHE A CA 1
ATOM 642 C C . PHE A 1 83 ? -10.626 -5.260 0.805 1.00 94.19 83 PHE A C 1
ATOM 644 O O . PHE A 1 83 ? -11.391 -6.014 1.403 1.00 94.19 83 PHE A O 1
ATOM 651 N N . ARG A 1 84 ? -11.076 -4.290 -0.002 1.00 92.00 84 ARG A N 1
ATOM 652 C CA . ARG A 1 84 ? -12.507 -3.993 -0.192 1.00 92.00 84 ARG A CA 1
ATOM 653 C C . ARG A 1 84 ? -13.268 -5.134 -0.851 1.00 92.00 84 ARG A C 1
ATOM 655 O O . ARG A 1 84 ? -14.405 -5.383 -0.476 1.00 92.00 84 ARG A O 1
ATOM 662 N N . ASN A 1 85 ? -12.638 -5.808 -1.808 1.00 91.81 85 ASN A N 1
ATOM 663 C CA . ASN A 1 85 ? -13.217 -6.943 -2.521 1.00 91.81 85 ASN A CA 1
ATOM 664 C C . ASN A 1 85 ? -13.195 -8.241 -1.698 1.00 91.81 85 ASN A C 1
ATOM 666 O O . ASN A 1 85 ? -13.898 -9.183 -2.044 1.00 91.81 85 ASN A O 1
ATOM 670 N N . SER A 1 86 ? -12.387 -8.310 -0.634 1.00 88.25 86 SER A N 1
ATOM 671 C CA . SER A 1 86 ? -12.288 -9.481 0.253 1.00 88.25 86 SER A CA 1
ATOM 672 C C . SER A 1 86 ? -13.324 -9.480 1.390 1.00 88.25 86 SER A C 1
ATOM 674 O O . SER A 1 86 ? -13.229 -10.307 2.298 1.00 88.25 86 SER A O 1
ATOM 676 N N . LYS A 1 87 ? -14.280 -8.547 1.366 1.00 73.31 87 LYS A N 1
ATOM 677 C CA . LYS A 1 87 ? -15.394 -8.427 2.316 1.00 73.31 87 LYS A CA 1
ATOM 678 C C . LYS A 1 87 ? -16.675 -9.017 1.752 1.00 73.31 87 LYS A C 1
ATOM 680 O O . LYS A 1 87 ? -17.405 -9.638 2.553 1.00 73.31 87 LYS A O 1
#

Radius of gyration: 22.55 Å; chains: 1; bounding box: 51×49×51 Å

pLDDT: mean 76.72, std 20.13, range [40.75, 96.88]